Protein AF-A0A1M7HCA2-F1 (afdb_monomer)

Secondary structure (DSSP, 8-state):
----HHHHHHHHHHHHHTTTTTSEEEEETGGGEEEEEE-S-EEETTEEESSEEEEEEEEETTEEEEEESHHHHSTTTT----TTTGGGEETTTEEEES---HHHHHHHHHHHHHHHHHHHHTTSS--

Structure (mmCIF, N/CA/C/O backbone):
data_AF-A0A1M7HCA2-F1
#
_entry.id   AF-A0A1M7HCA2-F1
#
loop_
_atom_site.group_PDB
_atom_site.id
_atom_site.type_symbol
_atom_site.label_atom_id
_atom_site.label_alt_id
_atom_site.label_comp_id
_atom_site.label_asym_id
_atom_site.label_entity_id
_atom_site.label_seq_id
_atom_site.pdbx_PDB_ins_code
_atom_site.Cartn_x
_atom_site.Cartn_y
_atom_site.Cartn_z
_atom_site.occupancy
_atom_site.B_iso_or_equiv
_atom_site.auth_seq_id
_atom_site.auth_comp_id
_atom_site.auth_asym_id
_atom_site.auth_atom_id
_atom_site.pdbx_PDB_model_num
ATOM 1 N N . MET A 1 1 ? -9.267 -7.569 22.863 1.00 46.47 1 MET A N 1
ATOM 2 C CA . MET A 1 1 ? -8.619 -6.297 23.249 1.00 46.47 1 MET A CA 1
ATOM 3 C C . MET A 1 1 ? -9.049 -5.246 22.235 1.00 46.47 1 MET A C 1
ATOM 5 O O . MET A 1 1 ? -8.971 -5.533 21.050 1.00 46.47 1 MET A O 1
ATOM 9 N N . ASN A 1 2 ? -9.592 -4.100 22.663 1.00 51.00 2 ASN A N 1
ATOM 10 C CA . ASN A 1 2 ? -9.853 -2.979 21.750 1.00 51.00 2 ASN A CA 1
ATOM 11 C C . ASN A 1 2 ? -8.509 -2.294 21.473 1.00 51.00 2 ASN A C 1
ATOM 13 O O . ASN A 1 2 ? -8.064 -1.489 22.283 1.00 51.00 2 ASN A O 1
ATOM 17 N N . THR A 1 3 ? -7.860 -2.659 20.372 1.00 63.81 3 THR A N 1
ATOM 18 C CA . THR A 1 3 ? -6.584 -2.084 19.934 1.00 63.81 3 THR A CA 1
ATOM 19 C C . THR A 1 3 ? -6.748 -0.590 19.647 1.00 63.81 3 THR A C 1
ATOM 21 O O . THR A 1 3 ? -7.686 -0.198 18.945 1.00 63.81 3 THR A O 1
ATOM 24 N N . ILE A 1 4 ? -5.861 0.249 20.178 1.00 85.88 4 ILE A N 1
ATOM 25 C CA . ILE A 1 4 ? -5.874 1.703 19.932 1.00 85.88 4 ILE A CA 1
ATOM 26 C C . ILE A 1 4 ? -5.061 2.057 18.674 1.00 85.88 4 ILE A C 1
ATOM 28 O O . ILE A 1 4 ? -4.206 1.287 18.244 1.00 85.88 4 ILE A O 1
ATOM 32 N N . ILE A 1 5 ? -5.318 3.221 18.058 1.00 92.00 5 ILE A N 1
ATOM 33 C CA . ILE A 1 5 ? -4.710 3.642 16.772 1.00 92.00 5 ILE A CA 1
ATOM 34 C C . ILE A 1 5 ? -3.184 3.416 16.690 1.00 92.00 5 ILE A C 1
ATOM 36 O O . ILE A 1 5 ? -2.743 2.870 15.675 1.00 92.00 5 ILE A O 1
ATOM 40 N N . PRO A 1 6 ? -2.372 3.750 17.717 1.00 92.19 6 PRO A N 1
ATOM 41 C CA . PRO A 1 6 ? -0.926 3.514 17.671 1.00 92.19 6 PRO A CA 1
ATOM 42 C C . PRO A 1 6 ? -0.531 2.037 17.532 1.00 92.19 6 PRO A C 1
ATOM 44 O O . PRO A 1 6 ? 0.406 1.719 16.806 1.00 92.19 6 PRO A O 1
ATOM 47 N N . GLU A 1 7 ? -1.254 1.125 18.181 1.00 93.19 7 GLU A N 1
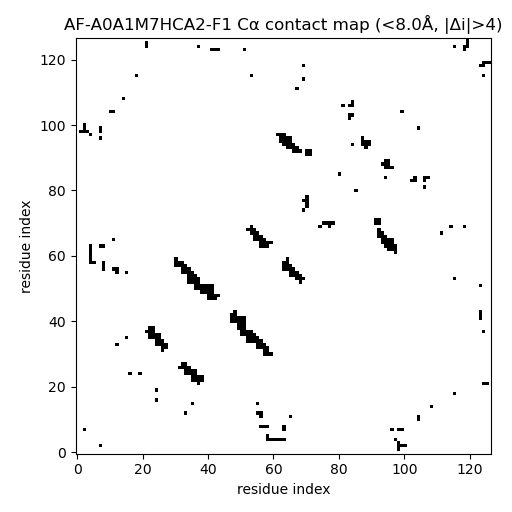ATOM 48 C CA . GLU A 1 7 ? -0.979 -0.317 18.135 1.00 93.19 7 GLU A CA 1
ATOM 49 C C . GLU A 1 7 ? -1.347 -0.911 16.767 1.00 93.19 7 GLU A C 1
ATOM 51 O O . GLU A 1 7 ? -0.596 -1.713 16.206 1.00 93.19 7 GLU A O 1
ATOM 56 N N . ILE A 1 8 ? -2.474 -0.470 16.189 1.00 94.69 8 ILE A N 1
ATOM 57 C CA . ILE A 1 8 ? -2.874 -0.841 14.822 1.00 94.69 8 ILE A CA 1
ATOM 58 C C . ILE A 1 8 ? -1.807 -0.370 13.830 1.00 94.69 8 ILE A C 1
ATOM 60 O O . ILE A 1 8 ? -1.372 -1.137 12.972 1.00 94.69 8 ILE A O 1
ATOM 64 N N . TYR A 1 9 ? -1.373 0.885 13.966 1.00 95.69 9 TYR A N 1
ATOM 65 C CA . TYR A 1 9 ? -0.346 1.473 13.116 1.00 95.69 9 TYR A CA 1
ATOM 66 C C . TYR A 1 9 ? 0.961 0.687 13.216 1.00 95.69 9 TYR A C 1
ATOM 68 O O . TYR A 1 9 ? 1.491 0.267 12.194 1.00 95.69 9 TYR A O 1
ATOM 76 N N . SER A 1 10 ? 1.444 0.434 14.435 1.00 95.19 10 SER A N 1
ATOM 77 C CA . SER A 1 10 ? 2.694 -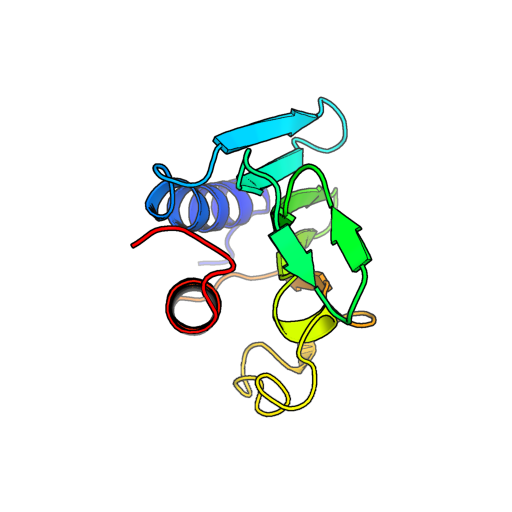0.294 14.675 1.00 95.19 10 SER A CA 1
ATOM 78 C C . SER A 1 10 ? 2.656 -1.712 14.099 1.00 95.19 10 SER A C 1
ATOM 80 O O . SER A 1 10 ? 3.636 -2.157 13.498 1.00 95.19 10 SER A O 1
ATOM 82 N N . SER A 1 11 ? 1.511 -2.392 14.197 1.00 95.88 11 SER A N 1
ATOM 83 C CA . SER A 1 11 ? 1.330 -3.727 13.618 1.00 95.88 11 SER A CA 1
ATOM 84 C C . SER A 1 11 ? 1.462 -3.700 12.094 1.00 95.88 11 SER A C 1
ATOM 86 O O . SER A 1 11 ? 2.211 -4.485 11.524 1.00 95.88 11 SER A O 1
ATOM 88 N N . ILE A 1 12 ? 0.779 -2.768 11.422 1.00 96.25 12 ILE A N 1
ATOM 89 C CA . ILE A 1 12 ? 0.808 -2.659 9.954 1.00 96.25 12 ILE A CA 1
ATOM 90 C C . ILE A 1 12 ? 2.160 -2.142 9.456 1.00 96.25 12 ILE A C 1
ATOM 92 O O . ILE A 1 12 ? 2.657 -2.620 8.441 1.00 96.25 12 ILE A O 1
ATOM 96 N N . HIS A 1 13 ? 2.778 -1.208 10.176 1.00 95.94 13 HIS A N 1
ATOM 97 C CA . HIS A 1 13 ? 4.136 -0.749 9.897 1.00 95.94 13 HIS A CA 1
ATOM 98 C C . HIS A 1 13 ? 5.118 -1.922 9.895 1.00 95.94 13 HIS A C 1
ATOM 100 O O . HIS A 1 13 ? 5.853 -2.101 8.932 1.00 95.94 13 HIS A O 1
ATOM 106 N N . SER A 1 14 ? 5.060 -2.770 10.927 1.00 96.31 14 SER A N 1
ATOM 107 C CA . SER A 1 14 ? 5.915 -3.958 11.034 1.00 96.31 14 SER A CA 1
ATOM 108 C C . SER A 1 14 ? 5.674 -4.956 9.896 1.00 96.31 14 SER A C 1
ATOM 110 O O . SER A 1 14 ? 6.609 -5.609 9.443 1.00 96.31 14 SER A O 1
ATOM 112 N N . LEU A 1 15 ? 4.431 -5.072 9.406 1.00 96.81 15 LEU A N 1
ATOM 113 C CA . LEU A 1 15 ? 4.135 -5.875 8.214 1.00 96.81 15 LEU A CA 1
ATOM 114 C C . LEU A 1 15 ? 4.785 -5.282 6.959 1.00 96.81 15 LEU A C 1
ATOM 116 O O . LEU A 1 15 ? 5.338 -6.029 6.162 1.00 96.81 15 LEU A O 1
ATOM 120 N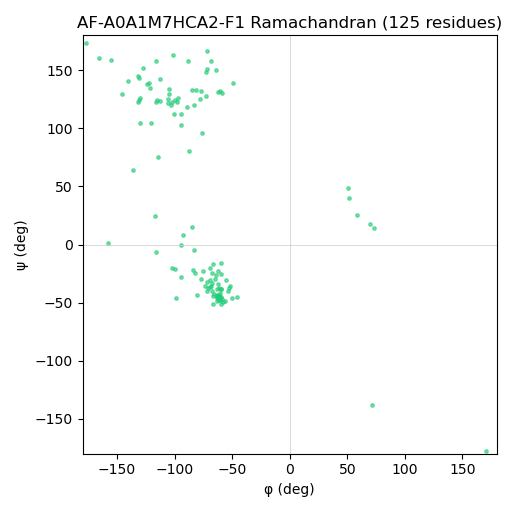 N . LEU A 1 16 ? 4.737 -3.959 6.780 1.00 96.62 16 LEU A N 1
ATOM 121 C CA . LEU A 1 16 ? 5.340 -3.290 5.623 1.00 96.62 16 LEU A CA 1
ATOM 122 C C . LEU A 1 16 ? 6.875 -3.357 5.639 1.00 96.62 16 LEU A C 1
ATOM 124 O O . LEU A 1 16 ? 7.479 -3.523 4.581 1.00 96.62 16 LEU A O 1
ATOM 128 N N . ASP A 1 17 ? 7.497 -3.288 6.818 1.00 95.81 17 ASP A N 1
ATOM 129 C CA . ASP A 1 17 ? 8.953 -3.419 6.983 1.00 95.81 17 ASP A CA 1
ATOM 130 C C . ASP A 1 17 ? 9.492 -4.764 6.490 1.00 95.81 17 ASP A C 1
ATOM 132 O O . ASP A 1 17 ? 10.647 -4.855 6.081 1.00 95.81 17 ASP A O 1
ATOM 136 N N . HIS A 1 18 ? 8.659 -5.808 6.475 1.00 96.31 18 HIS A N 1
ATOM 137 C CA . HIS A 1 18 ? 9.055 -7.129 5.991 1.00 96.31 18 HIS A CA 1
ATOM 138 C C . HIS A 1 18 ? 9.456 -7.141 4.507 1.00 96.31 18 HIS A C 1
ATOM 140 O O . HIS A 1 18 ? 10.193 -8.026 4.081 1.00 96.31 18 HIS A O 1
ATOM 146 N N . TYR A 1 19 ? 8.994 -6.164 3.721 1.00 96.44 19 TYR A N 1
ATOM 147 C CA . TYR A 1 19 ? 9.274 -6.062 2.284 1.00 96.44 19 TYR A CA 1
ATOM 148 C C . TYR A 1 19 ? 10.502 -5.185 1.964 1.00 96.44 19 TYR A C 1
ATOM 150 O O . TYR A 1 19 ? 10.757 -4.862 0.798 1.00 96.44 19 TYR A O 1
ATOM 158 N N . VAL A 1 20 ? 11.253 -4.777 2.992 1.00 94.81 20 VAL A N 1
ATOM 159 C CA . VAL A 1 20 ? 12.500 -4.011 2.888 1.00 94.81 20 VAL A CA 1
ATOM 160 C C . VAL A 1 20 ? 13.684 -4.940 3.186 1.00 94.81 20 VAL A C 1
ATOM 162 O O . VAL A 1 20 ? 13.774 -5.449 4.305 1.00 94.81 20 VAL A O 1
ATOM 165 N N . PRO A 1 21 ? 14.656 -5.124 2.268 1.00 94.50 21 PRO A N 1
ATOM 166 C CA . PRO A 1 21 ? 14.662 -4.794 0.831 1.00 94.50 21 PRO A CA 1
ATOM 167 C C . PRO A 1 21 ? 13.745 -5.731 0.006 1.00 94.50 21 PRO A C 1
ATOM 169 O O . PRO A 1 21 ? 13.357 -6.782 0.512 1.00 94.50 21 PRO A O 1
ATOM 172 N N . PRO A 1 22 ? 13.415 -5.414 -1.270 1.00 96.00 22 PRO A N 1
ATOM 173 C CA . PRO A 1 22 ? 13.956 -4.361 -2.138 1.00 96.00 22 PRO A CA 1
ATOM 174 C C . PRO A 1 22 ? 13.156 -3.052 -2.132 1.00 96.00 22 PRO A C 1
ATOM 176 O O . PRO A 1 22 ? 13.521 -2.118 -2.850 1.00 96.00 22 PRO A O 1
ATOM 179 N N . LEU A 1 23 ? 12.063 -2.970 -1.370 1.00 97.44 23 LEU A N 1
ATOM 180 C CA . LEU A 1 23 ? 11.362 -1.703 -1.186 1.00 97.44 23 LEU A CA 1
ATOM 181 C C . LEU A 1 23 ? 12.185 -0.776 -0.295 1.00 97.44 23 LEU A C 1
ATOM 183 O O . LEU A 1 23 ? 12.944 -1.215 0.566 1.00 97.44 23 LEU A O 1
ATOM 187 N N . VAL A 1 24 ? 12.023 0.520 -0.516 1.00 97.19 24 VAL A N 1
ATOM 188 C CA . VAL A 1 24 ? 12.636 1.588 0.260 1.00 97.19 24 VAL A CA 1
ATOM 189 C C . VAL A 1 24 ? 11.520 2.377 0.937 1.00 97.19 24 VAL A C 1
ATOM 191 O O . VAL A 1 24 ? 10.629 2.890 0.245 1.00 97.19 24 VAL A O 1
ATOM 194 N N . PRO A 1 25 ? 11.552 2.488 2.273 1.00 96.06 25 PRO A N 1
ATOM 195 C CA . PRO A 1 25 ? 10.567 3.262 2.997 1.00 96.06 25 PRO A CA 1
ATOM 196 C C . PRO A 1 25 ? 10.769 4.766 2.811 1.00 96.06 25 PRO A C 1
ATOM 198 O O . PRO A 1 25 ? 11.891 5.267 2.705 1.00 96.06 25 PRO A O 1
ATOM 201 N N . ARG A 1 26 ? 9.664 5.507 2.849 1.00 94.44 26 ARG A N 1
ATOM 202 C CA . ARG A 1 26 ? 9.624 6.967 2.933 1.00 94.44 26 ARG A CA 1
ATOM 203 C C . ARG A 1 26 ? 8.669 7.374 4.038 1.00 94.44 26 ARG A C 1
ATOM 205 O O . ARG A 1 26 ? 7.498 6.998 4.016 1.00 94.44 26 ARG A O 1
ATOM 212 N N . ALA A 1 27 ? 9.177 8.161 4.978 1.00 87.38 27 ALA A N 1
ATOM 213 C CA . ALA A 1 27 ? 8.365 8.772 6.014 1.00 87.38 27 ALA A CA 1
ATOM 214 C C . ALA A 1 27 ? 8.026 10.216 5.619 1.00 87.38 27 ALA A C 1
ATOM 216 O O . ALA A 1 27 ? 8.928 11.022 5.392 1.00 87.38 27 ALA A O 1
ATOM 217 N N . ASP A 1 28 ? 6.736 10.541 5.547 1.00 77.56 28 ASP A N 1
ATOM 218 C CA . ASP A 1 28 ? 6.253 11.922 5.456 1.00 77.56 28 ASP A CA 1
ATOM 219 C C . ASP A 1 28 ? 5.689 12.319 6.827 1.00 77.56 28 ASP A C 1
ATOM 221 O O . ASP A 1 28 ? 4.890 11.595 7.431 1.00 77.56 28 ASP A O 1
ATOM 225 N N . GLY A 1 29 ? 6.124 13.475 7.337 1.00 69.75 29 GLY A N 1
ATOM 226 C CA . GLY A 1 29 ? 5.778 13.972 8.669 1.00 69.75 29 GLY A CA 1
ATOM 227 C C . GLY A 1 29 ? 4.276 14.173 8.893 1.00 69.75 29 GLY A C 1
ATOM 228 O O . GLY A 1 29 ? 3.833 14.257 10.040 1.00 69.75 29 GLY A O 1
ATOM 229 N N . LYS A 1 30 ? 3.454 14.210 7.838 1.0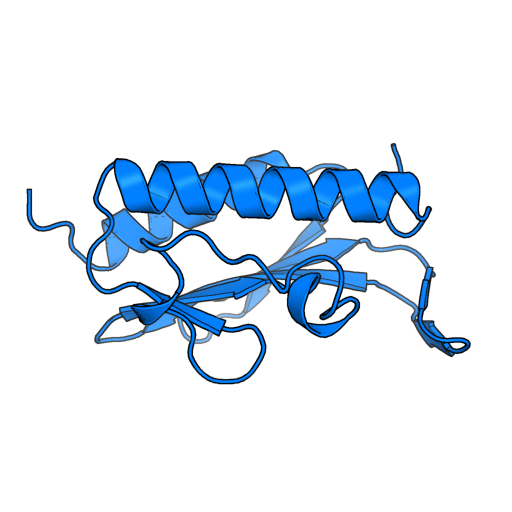0 80.38 30 LYS A N 1
ATOM 230 C CA . LYS A 1 30 ? 1.996 14.271 7.987 1.00 80.38 30 LYS A CA 1
ATOM 231 C C . LYS A 1 30 ? 1.408 12.901 8.341 1.00 80.38 30 LYS A C 1
ATOM 233 O O . LYS A 1 30 ? 1.543 11.944 7.588 1.00 80.38 30 LYS A O 1
ATOM 238 N N . ASN A 1 31 ? 0.651 12.842 9.441 1.00 85.19 31 ASN A N 1
ATOM 239 C CA . ASN A 1 31 ? -0.087 11.650 9.897 1.00 85.19 31 ASN A CA 1
ATOM 240 C C . ASN A 1 31 ? 0.795 10.414 10.145 1.00 85.19 31 ASN A C 1
ATOM 242 O O . ASN A 1 31 ? 0.305 9.290 10.046 1.00 85.19 31 ASN A O 1
ATOM 246 N N . ASN A 1 32 ? 2.083 10.618 10.448 1.00 89.50 32 ASN A N 1
ATOM 247 C CA . ASN A 1 32 ? 3.059 9.538 10.588 1.00 89.50 32 ASN A CA 1
ATOM 248 C C . ASN A 1 32 ? 3.011 8.596 9.372 1.00 89.50 32 ASN A C 1
ATOM 250 O O . ASN A 1 32 ? 2.801 7.396 9.515 1.00 89.50 32 ASN A O 1
ATOM 254 N N . ARG A 1 33 ? 3.031 9.159 8.160 1.00 93.56 33 ARG A N 1
ATOM 255 C CA . ARG A 1 33 ? 2.843 8.371 6.946 1.00 93.56 33 ARG A CA 1
ATOM 256 C C . ARG A 1 33 ? 4.126 7.625 6.615 1.00 93.56 33 ARG A C 1
ATOM 258 O O . ARG A 1 33 ? 5.191 8.230 6.576 1.00 93.56 33 ARG A O 1
ATOM 265 N N . TYR A 1 34 ? 3.991 6.337 6.332 1.00 96.06 34 TYR A N 1
ATOM 266 C CA . TYR A 1 34 ? 5.079 5.426 6.019 1.00 96.06 34 TYR A CA 1
ATOM 267 C C . TYR A 1 34 ? 4.757 4.654 4.742 1.00 96.06 34 TYR A C 1
ATOM 269 O O . TYR A 1 34 ? 3.900 3.771 4.732 1.00 96.06 34 TYR A O 1
ATOM 277 N N . ASP A 1 35 ? 5.402 5.041 3.649 1.00 96.25 35 ASP A N 1
ATOM 278 C CA . ASP A 1 35 ? 5.140 4.552 2.300 1.00 96.25 35 ASP A CA 1
ATOM 279 C C . ASP A 1 35 ? 6.317 3.723 1.770 1.00 96.25 35 ASP A C 1
ATOM 281 O O . ASP A 1 35 ? 7.476 4.074 1.968 1.00 96.25 35 ASP A O 1
ATOM 285 N N . MET A 1 36 ? 6.015 2.662 1.030 1.00 97.12 36 MET A N 1
ATOM 286 C CA . MET A 1 36 ? 6.979 1.752 0.420 1.00 97.12 36 MET A CA 1
ATOM 287 C C . MET A 1 36 ? 7.079 1.987 -1.082 1.00 97.12 36 MET A C 1
ATOM 289 O O . MET A 1 36 ? 6.078 1.891 -1.802 1.00 97.12 36 MET A O 1
ATOM 293 N N . TYR A 1 37 ? 8.299 2.237 -1.554 1.00 97.62 37 TYR A N 1
ATOM 294 C CA . TYR A 1 37 ? 8.601 2.440 -2.968 1.00 97.62 37 TYR A CA 1
ATOM 295 C C . TYR A 1 37 ? 9.664 1.463 -3.452 1.00 97.62 37 TYR A C 1
ATOM 297 O O . TYR A 1 37 ? 10.674 1.261 -2.788 1.00 97.62 37 TYR A O 1
ATOM 305 N N . TYR A 1 38 ? 9.486 0.901 -4.640 1.00 97.62 38 TYR A N 1
ATOM 306 C CA . TYR A 1 38 ? 10.576 0.257 -5.359 1.00 97.62 38 TYR A CA 1
ATOM 307 C C . TYR A 1 38 ? 11.358 1.342 -6.119 1.00 97.62 38 TYR A C 1
ATOM 309 O O . TYR A 1 38 ? 10.756 2.039 -6.939 1.00 97.62 38 TYR A O 1
ATOM 317 N N . PRO A 1 39 ? 12.663 1.530 -5.848 1.00 97.00 39 PRO A N 1
ATOM 318 C CA . PRO A 1 39 ? 13.403 2.728 -6.256 1.00 97.00 39 PRO A CA 1
ATOM 319 C C . PRO A 1 39 ? 13.967 2.667 -7.687 1.00 97.00 39 PRO A C 1
ATOM 321 O O . PRO A 1 39 ? 14.854 3.449 -8.021 1.00 97.00 39 PRO A O 1
ATOM 324 N N . PHE A 1 40 ? 13.508 1.726 -8.513 1.00 95.81 40 PHE A N 1
ATOM 325 C CA . PHE A 1 40 ? 13.984 1.549 -9.886 1.00 95.81 40 PHE A CA 1
ATOM 326 C C . PHE A 1 40 ? 12.869 1.800 -10.899 1.00 95.81 40 PHE A C 1
ATOM 328 O O . PHE A 1 40 ? 11.684 1.680 -10.577 1.00 95.81 40 PHE A O 1
ATOM 335 N N . GLU A 1 41 ? 13.270 2.116 -12.136 1.00 96.19 41 GLU A N 1
ATOM 336 C CA . 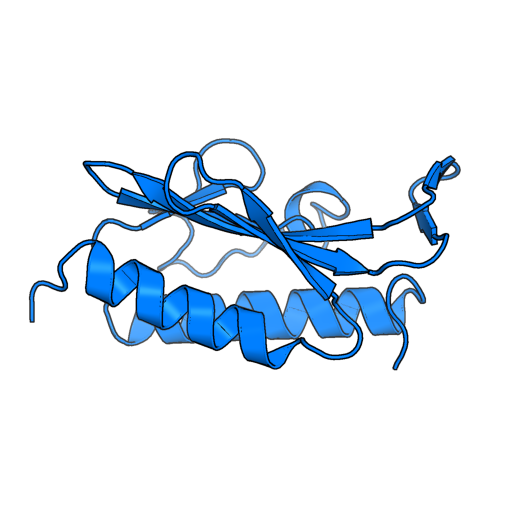GLU A 1 41 ? 12.333 2.328 -13.236 1.00 96.19 41 GLU A CA 1
ATOM 337 C C . GLU A 1 41 ? 11.507 1.062 -13.493 1.00 96.19 41 GLU A C 1
ATOM 339 O O . GLU A 1 41 ? 12.050 -0.036 -13.624 1.00 96.19 41 GLU A O 1
ATOM 344 N N . VAL A 1 42 ? 10.191 1.232 -13.608 1.00 95.69 42 VAL A N 1
ATOM 345 C CA . VAL A 1 42 ? 9.255 0.170 -13.984 1.00 95.69 42 VAL A CA 1
ATOM 346 C C . VAL A 1 42 ? 8.384 0.620 -15.145 1.00 95.69 42 VAL A C 1
ATOM 348 O O . VAL A 1 42 ? 8.064 1.802 -15.279 1.00 95.69 42 VAL A O 1
ATOM 351 N N . GLU A 1 43 ? 7.932 -0.330 -15.956 1.00 94.94 43 GLU A N 1
ATOM 352 C CA . GLU A 1 43 ? 6.882 -0.088 -16.939 1.00 94.94 43 GLU A CA 1
ATOM 353 C C . GLU A 1 43 ? 5.558 -0.665 -16.435 1.00 94.94 43 GLU A C 1
ATOM 355 O O . GLU A 1 43 ? 5.434 -1.863 -16.189 1.00 94.94 43 GLU A O 1
ATOM 360 N N . LEU A 1 44 ? 4.551 0.193 -16.283 1.00 92.44 44 LEU A N 1
ATOM 361 C CA . LEU A 1 44 ? 3.213 -0.180 -15.841 1.00 92.44 44 LEU A CA 1
ATOM 362 C C . LEU A 1 44 ? 2.185 0.414 -16.806 1.00 92.44 44 LEU A C 1
ATOM 364 O O . LEU A 1 44 ? 2.179 1.619 -17.056 1.00 92.44 44 LEU A O 1
ATOM 368 N N . ALA A 1 45 ? 1.309 -0.433 -17.353 1.00 88.81 45 ALA A N 1
ATOM 369 C CA . ALA A 1 45 ? 0.275 -0.039 -18.317 1.00 88.81 45 ALA A CA 1
ATOM 370 C C . ALA A 1 45 ? 0.813 0.781 -19.518 1.00 88.81 45 ALA A C 1
ATOM 372 O O . ALA A 1 45 ? 0.197 1.760 -19.943 1.00 88.81 45 ALA A O 1
ATOM 373 N N . GLY A 1 46 ? 1.984 0.399 -20.047 1.00 92.00 46 GLY A N 1
ATOM 374 C CA . GLY A 1 46 ? 2.631 1.060 -21.189 1.00 92.00 46 GLY A CA 1
ATOM 375 C C . GLY A 1 46 ? 3.259 2.420 -20.868 1.00 92.00 46 GLY A C 1
ATOM 376 O O . GLY A 1 46 ? 3.563 3.192 -21.776 1.00 92.00 46 GLY A O 1
ATOM 377 N N . ARG A 1 47 ? 3.422 2.754 -19.582 1.00 94.50 47 ARG A N 1
ATOM 378 C CA . ARG A 1 47 ? 4.092 3.974 -19.120 1.00 94.50 47 ARG A CA 1
ATOM 379 C C . ARG A 1 47 ? 5.264 3.624 -18.222 1.00 94.50 47 ARG A C 1
ATOM 381 O O . ARG A 1 47 ? 5.149 2.760 -17.357 1.00 94.50 47 ARG A O 1
ATOM 388 N N . LYS A 1 48 ? 6.367 4.343 -18.406 1.00 95.25 48 LYS A N 1
ATOM 389 C CA . LYS A 1 48 ? 7.545 4.246 -17.549 1.00 95.25 48 LYS A CA 1
ATOM 390 C C . LYS A 1 48 ? 7.391 5.151 -16.337 1.00 95.25 48 LYS A C 1
ATOM 392 O O . LYS A 1 48 ? 7.028 6.320 -16.478 1.00 95.25 48 LYS A O 1
ATOM 397 N N . TYR A 1 49 ? 7.685 4.610 -15.167 1.00 95.81 49 TYR A N 1
ATOM 398 C CA . TYR A 1 49 ? 7.723 5.328 -13.904 1.00 95.81 49 TYR A CA 1
ATOM 399 C C . TYR A 1 49 ? 9.127 5.189 -13.319 1.00 95.81 49 TYR A C 1
ATOM 401 O O . TYR A 1 49 ? 9.638 4.074 -13.312 1.00 95.81 49 TYR A O 1
ATOM 409 N N . PRO A 1 50 ? 9.749 6.270 -12.817 1.00 96.56 50 PRO A N 1
ATOM 410 C CA . PRO A 1 50 ? 11.099 6.210 -12.246 1.00 96.56 50 PRO A CA 1
ATOM 411 C C . PRO A 1 50 ? 11.171 5.384 -10.952 1.00 96.56 50 PRO A C 1
ATOM 413 O O . PRO A 1 50 ? 12.252 5.002 -10.523 1.00 96.56 50 PRO A O 1
ATOM 416 N N . GLU A 1 51 ? 10.019 5.132 -10.336 1.00 96.25 51 GLU A N 1
ATOM 417 C CA . GLU A 1 51 ? 9.839 4.336 -9.132 1.00 96.25 51 GLU A CA 1
ATOM 418 C C . GLU A 1 51 ? 8.412 3.786 -9.096 1.00 96.25 51 GLU A C 1
ATOM 420 O O . GLU A 1 51 ? 7.500 4.346 -9.717 1.00 96.25 51 GLU A O 1
ATOM 425 N N . LEU A 1 52 ? 8.195 2.723 -8.327 1.00 97.12 52 LEU A N 1
ATOM 426 C CA . LEU A 1 52 ? 6.874 2.130 -8.140 1.00 97.12 52 LEU A CA 1
ATOM 427 C C . LEU A 1 52 ? 6.423 2.264 -6.693 1.00 97.12 52 LEU A C 1
ATOM 429 O O . LEU A 1 52 ? 7.074 1.758 -5.785 1.00 97.12 52 LEU A O 1
ATOM 433 N N . TYR A 1 53 ? 5.259 2.868 -6.480 1.00 96.88 53 TYR A N 1
ATOM 434 C CA . TYR A 1 53 ? 4.594 2.810 -5.183 1.00 96.88 53 TYR A CA 1
ATOM 435 C C . TYR A 1 53 ? 4.003 1.413 -4.953 1.00 96.88 53 TYR A C 1
ATOM 437 O O . TYR A 1 53 ? 3.263 0.911 -5.796 1.00 96.88 53 TYR A O 1
ATOM 445 N N . PHE A 1 54 ? 4.300 0.780 -3.820 1.00 97.56 54 PH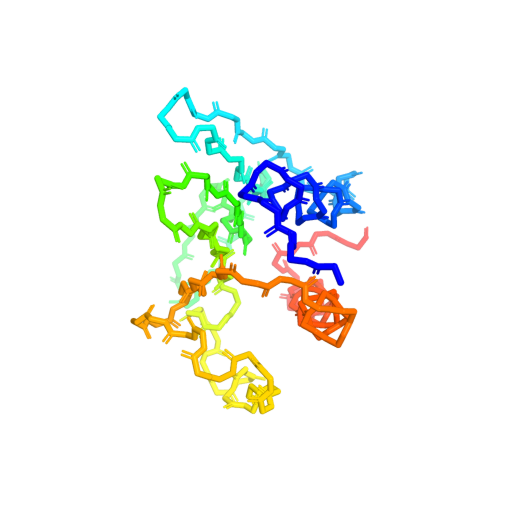E A N 1
ATOM 446 C CA . PHE A 1 54 ? 3.721 -0.519 -3.459 1.00 97.56 54 PHE A CA 1
ATOM 447 C C . PHE A 1 54 ? 2.542 -0.371 -2.494 1.00 97.56 54 PHE A C 1
ATOM 449 O O . PHE A 1 54 ? 1.476 -0.958 -2.683 1.00 97.56 54 PHE A O 1
ATOM 456 N N . GLY A 1 55 ? 2.707 0.446 -1.464 1.00 96.62 55 GLY A N 1
ATOM 457 C CA . GLY A 1 55 ? 1.708 0.617 -0.423 1.00 96.62 55 GLY A CA 1
ATOM 458 C C . GLY A 1 55 ? 2.253 1.432 0.732 1.00 96.62 55 GLY A C 1
ATOM 459 O O . GLY A 1 55 ? 3.384 1.905 0.683 1.00 96.62 55 GLY A O 1
ATOM 460 N N . GLY A 1 56 ? 1.456 1.612 1.772 1.00 96.94 56 GLY A N 1
ATOM 461 C CA . GLY A 1 56 ? 1.867 2.406 2.919 1.00 96.94 56 GLY A CA 1
ATOM 462 C C . GLY A 1 56 ? 0.840 2.429 4.031 1.00 96.94 56 GLY A C 1
ATOM 463 O O . GLY A 1 56 ? -0.278 1.937 3.882 1.00 96.94 56 GLY A O 1
ATOM 464 N N . VAL A 1 57 ? 1.215 3.026 5.153 1.00 97.19 57 VAL A N 1
ATOM 465 C CA . VAL A 1 57 ? 0.365 3.182 6.329 1.00 97.19 57 VAL A CA 1
ATOM 466 C C . VAL A 1 57 ? 0.385 4.627 6.815 1.00 97.19 57 VAL A C 1
ATOM 468 O O . VAL A 1 57 ? 1.409 5.299 6.756 1.00 97.19 57 VAL A O 1
ATOM 471 N N . ALA A 1 58 ? -0.752 5.131 7.290 1.00 96.38 58 ALA A N 1
ATOM 472 C CA . ALA A 1 58 ? -0.850 6.442 7.928 1.00 96.38 58 ALA A CA 1
ATOM 473 C C . ALA A 1 58 ? -1.808 6.400 9.124 1.00 96.38 58 ALA A C 1
ATOM 475 O O . ALA A 1 58 ? -2.867 5.768 9.066 1.00 96.38 58 ALA A O 1
ATOM 476 N N . ALA A 1 59 ? -1.462 7.101 10.199 1.00 95.19 59 ALA A N 1
ATOM 477 C CA . ALA A 1 59 ? -2.273 7.212 11.406 1.00 95.19 59 ALA A CA 1
ATOM 478 C C . ALA A 1 59 ? -3.149 8.474 11.361 1.00 95.19 59 ALA A C 1
ATOM 480 O O . ALA A 1 59 ? -2.657 9.599 11.435 1.00 95.19 59 ALA A O 1
ATOM 481 N N . TYR A 1 60 ? -4.466 8.290 11.269 1.00 94.06 60 TYR A N 1
ATOM 482 C CA . TYR A 1 60 ? -5.452 9.361 11.413 1.00 94.06 60 TYR A CA 1
ATOM 483 C C . TYR A 1 60 ? -6.085 9.315 12.805 1.00 94.06 60 TYR A C 1
ATOM 485 O O . TYR A 1 60 ? -6.068 8.289 13.479 1.00 94.06 60 TYR A O 1
ATOM 493 N N . GLU A 1 61 ? -6.737 10.408 13.206 1.00 91.12 61 GLU A N 1
ATOM 494 C 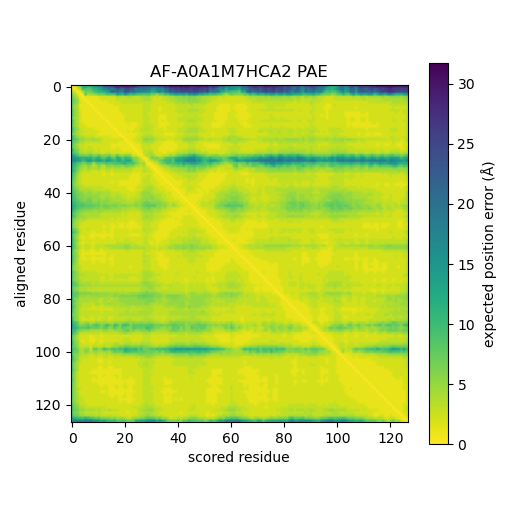CA . GLU A 1 61 ? -7.386 10.543 14.520 1.00 91.12 61 GLU A CA 1
ATOM 495 C C . GLU A 1 61 ? -8.350 9.384 14.850 1.00 91.12 61 GLU A C 1
ATOM 497 O O . GLU A 1 61 ? -8.447 8.952 15.994 1.00 91.12 61 GLU A O 1
ATOM 502 N N . LYS A 1 62 ? -9.064 8.860 13.843 1.00 92.75 62 LYS A N 1
ATOM 503 C CA . LYS A 1 62 ? -10.150 7.879 14.031 1.00 92.75 62 LYS A CA 1
ATOM 504 C C . LYS A 1 62 ? -9.886 6.505 13.417 1.00 92.75 62 LYS A C 1
ATOM 506 O O . LYS A 1 62 ? -10.738 5.626 13.548 1.00 92.75 62 LYS A O 1
ATOM 511 N N . TYR A 1 63 ? -8.796 6.336 12.673 1.00 94.88 63 TYR A N 1
ATOM 512 C CA . TYR A 1 63 ? -8.482 5.095 11.961 1.00 94.88 63 TYR A CA 1
ATOM 513 C C . TYR A 1 63 ? -7.023 5.076 11.498 1.00 94.88 63 TYR A C 1
ATOM 515 O O . TYR A 1 63 ? -6.392 6.117 11.338 1.00 94.88 63 TYR A O 1
ATOM 523 N N . VAL A 1 64 ? -6.513 3.885 11.207 1.00 96.75 64 VAL A N 1
ATOM 524 C CA . VAL A 1 64 ? -5.271 3.707 10.454 1.00 96.75 64 VAL A CA 1
ATOM 525 C C . VAL A 1 64 ? -5.623 3.457 8.994 1.00 96.75 64 VAL A C 1
ATOM 527 O O . VAL A 1 64 ? -6.461 2.607 8.692 1.00 96.75 64 VAL A O 1
ATOM 530 N N . GLY A 1 65 ? -5.043 4.245 8.095 1.00 96.62 65 GLY A N 1
ATOM 531 C CA . GLY A 1 65 ? -5.182 4.065 6.656 1.00 96.62 65 GLY A CA 1
ATOM 532 C C . GLY A 1 65 ? -4.093 3.134 6.148 1.00 96.62 65 GLY A C 1
ATOM 533 O O . GLY A 1 65 ? -2.920 3.472 6.272 1.00 96.62 65 GLY A O 1
ATOM 534 N N . LEU A 1 66 ? -4.478 1.994 5.580 1.00 97.56 66 LEU A N 1
ATOM 535 C CA . LEU A 1 66 ? -3.590 1.130 4.804 1.00 97.56 66 LEU A CA 1
ATOM 536 C C . LEU A 1 66 ? -3.820 1.403 3.317 1.00 97.56 66 LEU A C 1
ATOM 538 O O . LEU A 1 66 ? -4.941 1.281 2.824 1.00 97.56 66 LEU A O 1
ATOM 542 N N . TYR A 1 67 ? -2.756 1.739 2.605 1.00 96.81 67 TYR A N 1
ATOM 543 C CA . TYR A 1 67 ? -2.740 1.943 1.165 1.00 96.81 67 TYR A CA 1
ATOM 544 C C . TYR A 1 67 ? -2.141 0.711 0.502 1.00 96.81 67 TYR A C 1
ATOM 546 O O . TYR A 1 67 ? -1.009 0.335 0.799 1.00 96.81 67 TYR A O 1
ATOM 554 N N . PHE A 1 68 ? -2.889 0.096 -0.406 1.00 97.44 68 PHE A N 1
ATOM 555 C CA . PHE A 1 68 ? -2.442 -1.073 -1.156 1.00 97.44 68 PHE A CA 1
ATOM 556 C C . PHE A 1 68 ? -2.483 -0.740 -2.647 1.00 97.44 68 PHE A C 1
ATOM 558 O O . PHE A 1 68 ? -3.555 -0.637 -3.233 1.00 97.44 68 PHE A O 1
ATOM 565 N N . PHE A 1 69 ? -1.337 -0.494 -3.280 1.00 96.69 69 PHE A N 1
ATOM 566 C CA . PHE A 1 69 ? -1.311 -0.119 -4.697 1.00 96.69 69 PHE A CA 1
ATOM 567 C C . PHE A 1 69 ? -1.644 -1.265 -5.673 1.00 96.69 69 PHE A C 1
ATOM 569 O O . PHE A 1 69 ? -2.271 -0.966 -6.690 1.00 96.69 69 PHE A O 1
ATOM 576 N N . PRO A 1 70 ? -1.318 -2.550 -5.406 1.00 96.94 70 PRO A N 1
ATOM 577 C CA . PRO A 1 70 ? -1.639 -3.650 -6.320 1.00 96.94 70 PRO A CA 1
ATOM 578 C C . PRO A 1 70 ? -3.113 -3.745 -6.720 1.00 96.94 70 PRO A C 1
ATOM 580 O O . PRO A 1 70 ? -3.403 -3.923 -7.898 1.00 96.94 70 PRO A O 1
ATOM 583 N N . ILE A 1 71 ? -4.054 -3.512 -5.798 1.00 96.00 71 ILE A N 1
ATOM 584 C CA . ILE A 1 71 ? -5.488 -3.490 -6.142 1.00 96.00 71 ILE A CA 1
ATOM 585 C C . ILE A 1 71 ? -5.883 -2.310 -7.041 1.00 96.00 71 ILE A C 1
ATOM 587 O O . ILE A 1 71 ? -6.866 -2.384 -7.772 1.00 96.00 71 ILE A O 1
ATOM 591 N N . TYR A 1 72 ? -5.121 -1.216 -7.023 1.00 94.19 72 TYR A N 1
ATOM 592 C CA . TYR A 1 72 ? -5.349 -0.095 -7.932 1.00 94.19 72 TYR A CA 1
ATOM 593 C C . TYR A 1 72 ? -4.757 -0.354 -9.320 1.00 94.19 72 TYR A C 1
ATOM 595 O O . TYR A 1 72 ? -5.393 -0.041 -10.326 1.00 94.19 72 TYR A O 1
ATOM 603 N N . SER A 1 73 ? -3.537 -0.888 -9.378 1.00 94.94 73 SER A N 1
ATOM 604 C CA . SER A 1 73 ? -2.816 -1.119 -10.634 1.00 94.94 73 SER A CA 1
ATOM 605 C C . SER A 1 73 ? -3.322 -2.351 -11.393 1.00 94.94 73 SER A C 1
ATOM 607 O O . SER A 1 73 ? -3.278 -2.357 -12.621 1.00 94.94 73 SER A O 1
ATOM 609 N N . HIS A 1 74 ? -3.825 -3.359 -10.675 1.00 96.00 74 HIS A N 1
ATOM 610 C CA . HIS A 1 74 ? -4.286 -4.650 -11.195 1.00 96.00 74 HIS A CA 1
ATOM 611 C C . HIS A 1 74 ? -5.621 -5.054 -10.535 1.00 96.00 74 HIS A C 1
ATOM 613 O O . HIS A 1 74 ? -5.696 -6.018 -9.774 1.00 96.00 74 HIS A O 1
ATOM 619 N N . PRO A 1 75 ? -6.706 -4.292 -10.759 1.00 94.38 75 PRO A N 1
ATOM 620 C CA . PRO A 1 75 ? -7.955 -4.463 -10.016 1.00 94.38 75 PRO A CA 1
ATOM 621 C C . PRO A 1 75 ? -8.635 -5.818 -10.235 1.00 94.38 75 PRO A C 1
ATOM 623 O O . PRO A 1 75 ? -9.362 -6.271 -9.356 1.00 94.38 75 PRO A O 1
ATOM 626 N N . ASN A 1 76 ? -8.412 -6.472 -11.379 1.00 94.19 76 ASN A N 1
ATOM 627 C CA . ASN A 1 76 ? -9.024 -7.769 -11.677 1.00 94.19 76 ASN A CA 1
ATOM 628 C C . ASN A 1 76 ? -8.371 -8.893 -10.865 1.00 94.19 76 ASN A C 1
ATOM 630 O O . ASN A 1 76 ? -9.045 -9.817 -10.420 1.00 94.19 76 ASN A O 1
ATOM 634 N N . GLU A 1 77 ? -7.066 -8.789 -10.640 1.00 95.06 77 GLU A N 1
ATOM 635 C CA . GLU A 1 77 ? -6.244 -9.750 -9.911 1.00 95.06 77 GLU A CA 1
ATOM 636 C C . GLU A 1 77 ? -6.470 -9.674 -8.396 1.00 95.06 77 GLU A C 1
ATOM 638 O O . GLU A 1 77 ? -6.262 -10.658 -7.692 1.00 95.06 77 GLU A O 1
ATOM 643 N N . PHE A 1 78 ? -6.951 -8.530 -7.904 1.00 94.31 78 PHE A N 1
ATOM 644 C CA . PHE A 1 78 ? -7.253 -8.284 -6.490 1.00 94.31 78 PHE A CA 1
ATOM 645 C C . PHE A 1 78 ? -8.744 -7.996 -6.244 1.00 94.31 78 PHE A C 1
ATOM 647 O O . PHE A 1 78 ? -9.103 -7.348 -5.259 1.00 94.31 78 PHE A O 1
ATOM 654 N N . ALA A 1 79 ? -9.625 -8.471 -7.131 1.00 90.56 79 ALA A N 1
ATOM 655 C CA . ALA A 1 79 ? -11.072 -8.298 -6.993 1.00 90.56 79 ALA A CA 1
ATOM 656 C C . ALA A 1 79 ? -11.659 -9.114 -5.825 1.00 90.56 79 ALA A C 1
ATOM 658 O O . ALA A 1 79 ? -12.649 -8.698 -5.214 1.00 90.56 79 ALA A O 1
ATOM 659 N N . ASP A 1 80 ? -11.049 -10.261 -5.506 1.00 91.44 80 ASP A N 1
ATOM 660 C CA . ASP A 1 80 ? -11.467 -11.127 -4.403 1.00 91.44 80 ASP A CA 1
ATOM 661 C C . ASP A 1 80 ? -10.800 -10.708 -3.086 1.00 91.44 80 ASP A C 1
ATOM 663 O O . ASP A 1 80 ? -9.776 -11.235 -2.653 1.00 91.44 80 ASP A O 1
ATOM 667 N N . ILE A 1 81 ? -11.368 -9.671 -2.473 1.00 91.19 81 ILE A N 1
ATOM 668 C CA . ILE A 1 81 ? -10.910 -9.154 -1.184 1.00 91.19 81 ILE A CA 1
ATOM 669 C C . ILE A 1 81 ? -11.495 -10.020 -0.059 1.00 91.19 81 ILE A C 1
ATOM 671 O O . ILE A 1 81 ? -12.721 -10.194 -0.027 1.00 91.19 81 ILE A O 1
ATOM 675 N N . PRO A 1 82 ? -10.681 -10.455 0.927 1.00 91.25 82 PRO A N 1
ATOM 676 C CA . PRO A 1 82 ? -11.164 -11.205 2.079 1.00 91.25 82 PRO A CA 1
ATOM 677 C C . PRO A 1 82 ? -12.386 -10.544 2.745 1.00 91.25 82 PRO A C 1
ATOM 679 O O . PRO A 1 82 ? -12.402 -9.315 2.915 1.00 91.25 82 PRO A O 1
ATOM 682 N N . PRO A 1 83 ? -13.403 -11.318 3.178 1.00 92.88 83 PRO A N 1
ATOM 683 C CA . PRO A 1 83 ? -14.625 -10.766 3.771 1.00 92.88 83 PRO A CA 1
ATOM 684 C C . PRO A 1 83 ? -14.385 -9.838 4.970 1.00 92.88 83 PRO A C 1
ATOM 686 O O . PRO A 1 83 ? -15.140 -8.888 5.169 1.00 92.88 83 PRO A O 1
ATOM 689 N N . SER A 1 84 ? -13.319 -10.077 5.739 1.00 93.69 84 SER A N 1
ATOM 690 C CA . SER A 1 84 ? -12.890 -9.249 6.874 1.00 93.69 84 SER A CA 1
ATOM 691 C C . SER A 1 84 ? -12.389 -7.856 6.456 1.00 93.69 84 SER A C 1
ATOM 693 O O . SER A 1 84 ? -12.593 -6.882 7.182 1.00 93.69 84 SER A O 1
ATOM 695 N N . LEU A 1 85 ? -11.767 -7.737 5.276 1.00 94.12 85 LEU A N 1
ATOM 696 C CA . LEU A 1 85 ? -11.160 -6.504 4.764 1.00 94.12 85 LEU A CA 1
ATOM 697 C C . LEU A 1 85 ? -12.107 -5.714 3.863 1.00 94.12 85 LEU A C 1
ATOM 699 O O . LEU A 1 85 ? -12.035 -4.485 3.808 1.00 94.12 85 LEU A O 1
ATOM 703 N N . ARG A 1 86 ? -13.037 -6.394 3.189 1.00 93.50 86 ARG A N 1
ATOM 704 C CA . ARG A 1 86 ? -14.026 -5.775 2.296 1.00 93.50 86 ARG A CA 1
ATOM 705 C C . ARG A 1 86 ? -14.795 -4.591 2.912 1.00 93.50 86 ARG A C 1
ATOM 707 O O . ARG A 1 86 ? -14.884 -3.564 2.239 1.00 93.50 86 ARG A O 1
ATOM 714 N N . PRO A 1 87 ? -15.321 -4.638 4.157 1.00 94.25 87 PRO A N 1
ATOM 715 C CA . PRO A 1 87 ? -16.005 -3.481 4.749 1.00 94.25 87 PRO A CA 1
ATOM 716 C C . PRO A 1 87 ? -15.054 -2.317 5.082 1.00 94.25 87 PRO A C 1
ATOM 718 O O . PRO A 1 87 ? -15.502 -1.170 5.227 1.00 94.25 87 PRO A O 1
ATOM 721 N N . LEU A 1 88 ? -13.753 -2.597 5.197 1.00 95.75 88 LEU A N 1
ATOM 722 C CA . LEU A 1 88 ? -12.711 -1.623 5.516 1.00 95.75 88 LEU A CA 1
ATOM 723 C C . LEU A 1 88 ? -12.256 -0.849 4.276 1.00 95.75 88 LEU A C 1
ATOM 725 O O . LEU A 1 88 ? -11.808 0.286 4.428 1.00 95.75 88 LEU A O 1
ATOM 729 N N . LEU A 1 89 ? -12.422 -1.407 3.071 1.00 94.94 89 LEU A N 1
ATOM 730 C CA . LEU A 1 89 ? -12.102 -0.724 1.818 1.00 94.94 89 LEU A CA 1
ATOM 731 C C . LEU A 1 89 ? -12.916 0.577 1.678 1.00 94.94 89 LEU A C 1
ATOM 733 O O . LEU A 1 89 ? -14.143 0.611 1.849 1.00 94.94 89 LEU A O 1
ATOM 737 N N . LYS A 1 90 ? -12.212 1.664 1.363 1.00 94.06 90 LYS A N 1
ATOM 738 C CA . LYS A 1 90 ? -12.725 2.996 1.044 1.00 94.06 90 LYS A CA 1
ATOM 739 C C . LYS A 1 90 ? -12.054 3.496 -0.232 1.00 94.06 90 LYS A C 1
ATOM 741 O O . LYS A 1 90 ? -10.833 3.597 -0.331 1.00 94.06 90 LYS A O 1
ATOM 746 N N . GLY A 1 91 ? -12.874 3.825 -1.225 1.00 89.81 91 GLY A N 1
ATOM 747 C CA . GLY A 1 91 ? -12.379 4.162 -2.556 1.00 89.81 91 GLY A CA 1
ATOM 748 C C . GLY A 1 91 ? -11.848 2.926 -3.283 1.00 89.81 91 GLY A C 1
ATOM 749 O O . GLY A 1 91 ? -12.486 1.878 -3.252 1.00 89.81 91 GLY A O 1
ATOM 750 N N . LYS A 1 92 ? -10.705 3.068 -3.965 1.00 86.75 92 LYS A N 1
ATOM 751 C CA . LYS A 1 92 ? -10.160 2.034 -4.864 1.00 86.75 92 LYS A CA 1
ATOM 752 C C . LYS A 1 92 ? -9.051 1.172 -4.250 1.00 86.75 92 LYS A C 1
ATOM 754 O O . LYS A 1 92 ? -8.785 0.099 -4.766 1.00 86.75 92 LYS A O 1
ATOM 759 N N . SER A 1 93 ? -8.389 1.650 -3.196 1.00 90.44 93 SER A N 1
ATOM 760 C CA . SER A 1 93 ? -7.154 1.025 -2.689 1.00 90.44 93 SER A CA 1
ATOM 761 C C . SER A 1 93 ? -6.809 1.327 -1.230 1.00 90.44 93 SER A C 1
ATOM 763 O O . SER A 1 93 ? -5.773 0.878 -0.743 1.00 90.44 93 SER A O 1
ATOM 765 N N . CYS A 1 94 ? -7.641 2.102 -0.526 1.00 95.25 94 CYS A N 1
ATOM 766 C CA . CYS A 1 94 ? -7.391 2.492 0.858 1.00 95.25 94 CYS A CA 1
ATOM 767 C C . CYS A 1 94 ? -8.290 1.692 1.801 1.00 95.25 94 CYS A C 1
ATOM 769 O O . CYS A 1 94 ? -9.492 1.591 1.569 1.00 95.25 94 CYS A O 1
ATOM 771 N N . PHE A 1 95 ? -7.739 1.156 2.883 1.00 96.94 95 PHE A N 1
ATOM 772 C CA . PHE A 1 95 ? -8.478 0.437 3.915 1.00 96.94 95 PHE A CA 1
ATOM 773 C C . PHE A 1 95 ? -8.446 1.241 5.212 1.00 96.94 95 PHE A C 1
ATOM 775 O O . PHE A 1 95 ? -7.379 1.579 5.721 1.00 96.94 95 PHE A O 1
ATOM 782 N N . HIS A 1 96 ? -9.621 1.561 5.753 1.00 97.00 96 HIS A N 1
ATOM 783 C CA . HIS A 1 96 ? -9.753 2.294 7.011 1.00 97.00 96 HIS A CA 1
ATOM 784 C C . HIS A 1 96 ? -9.926 1.310 8.165 1.00 97.00 96 HIS A C 1
ATOM 786 O O . HIS A 1 96 ? -11.015 0.774 8.388 1.00 97.00 96 HIS A O 1
ATOM 792 N N . ILE A 1 97 ? -8.860 1.102 8.927 1.00 95.69 97 ILE A N 1
ATOM 793 C CA . ILE A 1 97 ? -8.798 0.101 9.987 1.00 95.69 97 ILE A CA 1
ATOM 794 C C . ILE A 1 97 ? -9.012 0.801 11.325 1.00 95.69 97 ILE A C 1
ATOM 796 O O . ILE A 1 97 ? -8.205 1.618 11.766 1.00 95.69 97 ILE A O 1
ATOM 800 N N . LYS A 1 98 ? -10.146 0.502 11.960 1.00 93.06 98 LYS A N 1
ATOM 801 C CA . LYS A 1 98 ? -10.519 1.038 13.283 1.00 93.06 98 LYS A CA 1
ATOM 802 C C . LYS A 1 98 ? -10.314 0.031 14.411 1.00 93.06 98 LYS A C 1
ATOM 804 O O . LYS A 1 98 ? -10.280 0.416 15.572 1.00 93.06 98 LYS A O 1
ATOM 809 N N . LYS A 1 99 ? -10.243 -1.252 14.058 1.00 89.69 99 LYS A N 1
ATOM 810 C CA . LYS A 1 99 ? -10.018 -2.389 14.949 1.00 89.69 99 LYS A CA 1
ATOM 811 C C . LYS A 1 99 ? -9.190 -3.410 14.181 1.00 89.69 99 LYS A C 1
ATOM 813 O O . LYS A 1 99 ? -9.537 -3.732 13.047 1.00 89.69 99 LYS A O 1
ATOM 818 N N . ALA A 1 100 ? -8.106 -3.874 14.785 1.00 83.81 100 ALA A N 1
ATOM 819 C CA . ALA A 1 100 ? -7.186 -4.831 14.184 1.00 83.81 100 ALA A CA 1
ATOM 820 C C . ALA A 1 100 ? -7.231 -6.138 14.977 1.00 83.81 100 ALA A C 1
ATOM 822 O O . ALA A 1 100 ? -6.366 -6.423 15.799 1.00 83.81 100 ALA A O 1
ATOM 823 N N . GLU A 1 101 ? -8.302 -6.899 14.771 1.00 89.12 101 GLU A N 1
ATOM 824 C CA . GLU A 1 101 ? -8.400 -8.256 15.305 1.00 89.12 101 GLU A CA 1
ATOM 825 C C . GLU A 1 101 ? -7.391 -9.168 14.594 1.00 89.12 101 GLU A C 1
ATOM 827 O O . GLU A 1 101 ? -6.977 -8.882 13.467 1.00 89.12 101 GLU A O 1
ATOM 832 N N . ASN A 1 102 ? -7.020 -10.288 15.221 1.00 89.50 102 ASN A N 1
ATOM 833 C CA . ASN A 1 102 ? -6.027 -11.216 14.666 1.00 89.50 102 ASN A CA 1
ATOM 834 C C . ASN A 1 102 ? -6.363 -11.645 13.228 1.00 89.50 102 ASN A C 1
ATOM 836 O O . ASN A 1 102 ? -5.466 -11.727 12.394 1.00 89.50 102 ASN A O 1
ATOM 840 N N . GLN A 1 103 ? -7.651 -11.847 12.926 1.00 92.81 103 GLN A N 1
ATOM 841 C CA . GLN A 1 103 ? -8.113 -12.176 11.577 1.00 92.81 103 GLN A CA 1
ATOM 842 C C . GLN A 1 103 ? -7.821 -11.048 10.575 1.00 92.81 103 GLN A C 1
ATOM 844 O O . GLN A 1 103 ? -7.279 -11.303 9.509 1.00 92.81 103 GLN A O 1
ATOM 849 N N . VAL A 1 104 ? -8.113 -9.791 10.933 1.00 94.25 104 VAL A N 1
ATOM 850 C CA . VAL A 1 104 ? -7.869 -8.624 10.066 1.00 94.25 104 VAL A CA 1
ATOM 851 C C . VAL A 1 104 ? -6.378 -8.466 9.773 1.00 94.25 104 VAL A C 1
ATOM 853 O O . VAL A 1 104 ? -6.003 -8.238 8.628 1.00 94.25 104 VAL A O 1
ATOM 856 N N . LEU A 1 105 ? -5.516 -8.609 10.783 1.00 94.75 105 LEU A N 1
ATOM 857 C CA . LEU A 1 105 ? -4.065 -8.518 10.590 1.00 94.75 105 LEU A CA 1
ATOM 858 C C . LEU A 1 105 ? -3.521 -9.680 9.750 1.00 94.75 105 LEU A C 1
ATOM 860 O O . LEU A 1 105 ? -2.673 -9.453 8.888 1.00 94.75 105 LEU A O 1
ATOM 864 N N . GLY A 1 106 ? -4.031 -10.896 9.962 1.00 96.25 106 GLY A N 1
ATOM 865 C CA . GLY A 1 106 ? -3.696 -12.061 9.143 1.00 96.25 106 GLY A CA 1
ATOM 866 C C . GLY A 1 106 ? -4.074 -11.864 7.675 1.00 96.25 106 GLY A C 1
ATOM 867 O O . GLY A 1 106 ? -3.249 -12.091 6.792 1.00 96.25 106 GLY A O 1
ATOM 868 N N . ASP A 1 107 ? -5.277 -11.353 7.416 1.00 96.56 107 ASP A N 1
ATOM 869 C CA . ASP A 1 107 ? -5.753 -11.096 6.057 1.00 96.56 107 ASP A CA 1
ATOM 870 C C . ASP A 1 107 ? -4.998 -9.938 5.389 1.00 96.56 107 ASP A C 1
ATOM 872 O O . ASP A 1 107 ? -4.701 -10.009 4.198 1.00 96.56 107 ASP A O 1
ATOM 876 N N . ILE A 1 108 ? -4.625 -8.890 6.139 1.00 96.88 108 ILE A N 1
ATOM 877 C CA . ILE A 1 108 ? -3.754 -7.815 5.631 1.00 96.88 108 ILE A CA 1
ATOM 878 C C . ILE A 1 108 ? -2.398 -8.384 5.230 1.00 96.88 108 ILE A C 1
ATOM 880 O O . ILE A 1 108 ? -1.921 -8.087 4.137 1.00 96.88 108 ILE A O 1
ATOM 884 N N . LYS A 1 109 ? -1.786 -9.209 6.088 1.00 97.44 109 LYS A N 1
ATOM 885 C CA . LYS A 1 109 ? -0.501 -9.842 5.785 1.00 97.44 109 LYS A CA 1
ATOM 886 C C . LYS A 1 109 ? -0.596 -10.673 4.506 1.00 97.44 109 LYS A C 1
ATOM 888 O O . LYS A 1 109 ? 0.214 -10.484 3.608 1.00 97.44 109 LYS A O 1
ATOM 893 N N . ALA A 1 110 ? -1.605 -11.536 4.394 1.00 97.00 110 ALA A N 1
ATOM 894 C CA . ALA A 1 110 ? -1.805 -12.361 3.204 1.00 97.00 110 ALA A CA 1
ATOM 895 C C . ALA A 1 110 ? -2.021 -11.513 1.937 1.00 97.00 110 ALA A C 1
ATOM 897 O O . ALA A 1 110 ? -1.455 -11.809 0.887 1.00 97.00 110 ALA A O 1
ATOM 898 N N . MET A 1 111 ? -2.799 -10.430 2.030 1.00 97.06 111 MET A N 1
ATOM 899 C CA . MET A 1 111 ? -3.015 -9.498 0.921 1.00 97.06 111 MET A CA 1
ATOM 900 C C . MET A 1 111 ? -1.712 -8.814 0.479 1.00 97.06 111 MET A C 1
ATOM 902 O O . MET A 1 111 ? -1.451 -8.721 -0.721 1.00 97.06 111 MET A O 1
ATOM 906 N N . LEU A 1 112 ? -0.889 -8.359 1.428 1.00 97.56 112 LEU A N 1
ATOM 907 C CA . LEU A 1 112 ? 0.406 -7.740 1.144 1.00 97.56 112 LEU A CA 1
ATOM 908 C C . LEU A 1 112 ? 1.392 -8.749 0.538 1.00 97.56 112 LEU A C 1
ATOM 910 O O . LEU A 1 112 ? 2.004 -8.439 -0.483 1.00 97.56 112 LEU A O 1
ATOM 914 N N . ASP A 1 113 ? 1.477 -9.965 1.086 1.00 97.56 113 ASP A N 1
ATOM 915 C CA . ASP A 1 113 ? 2.331 -11.042 0.567 1.00 97.56 113 ASP A CA 1
ATOM 916 C C . ASP A 1 113 ? 1.960 -11.388 -0.882 1.00 97.56 113 ASP A C 1
ATOM 918 O O . ASP A 1 113 ? 2.826 -11.440 -1.759 1.00 97.56 113 ASP A O 1
ATOM 922 N N . ASN A 1 114 ? 0.662 -11.544 -1.160 1.00 97.31 114 ASN A N 1
ATOM 923 C CA . ASN A 1 114 ? 0.157 -11.809 -2.506 1.00 97.31 114 ASN A CA 1
ATOM 924 C C . ASN A 1 114 ? 0.461 -10.651 -3.464 1.00 97.31 114 ASN A C 1
ATOM 926 O O . ASN A 1 114 ? 0.886 -10.882 -4.595 1.00 97.31 114 ASN A O 1
ATOM 930 N N . GLY A 1 115 ? 0.272 -9.406 -3.018 1.00 97.44 115 GLY A N 1
ATOM 931 C CA . GLY A 1 115 ? 0.596 -8.210 -3.796 1.00 97.44 115 GLY A CA 1
ATOM 932 C C . GLY A 1 115 ? 2.073 -8.129 -4.166 1.00 97.44 115 GLY A C 1
ATOM 933 O O . GLY A 1 115 ? 2.416 -7.857 -5.318 1.00 97.44 115 GLY A O 1
ATOM 934 N N . PHE A 1 116 ? 2.942 -8.393 -3.193 1.00 98.00 116 PHE A N 1
ATOM 935 C CA . PHE A 1 116 ? 4.386 -8.350 -3.367 1.00 98.00 116 P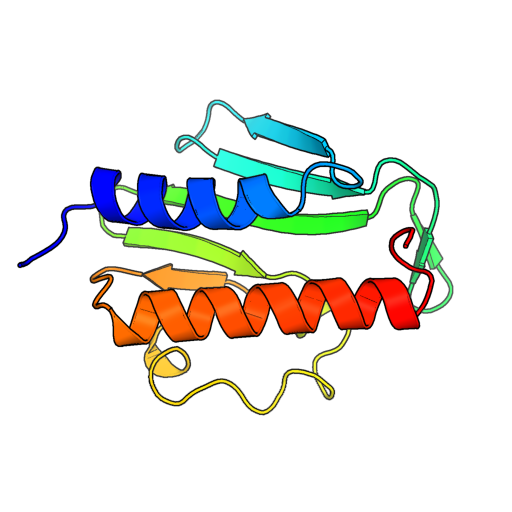HE A CA 1
ATOM 936 C C . PHE A 1 116 ? 4.862 -9.449 -4.324 1.00 98.00 116 PHE A C 1
ATOM 938 O O . PHE A 1 116 ? 5.512 -9.155 -5.329 1.00 98.00 116 PHE A O 1
ATOM 945 N N . ALA A 1 117 ? 4.450 -10.697 -4.085 1.00 97.69 117 ALA A N 1
ATOM 94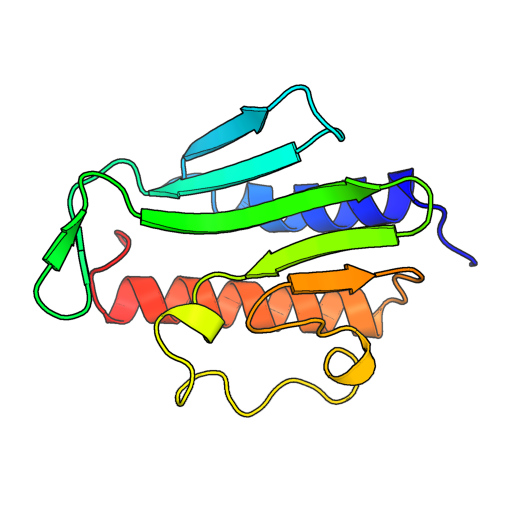6 C CA . ALA A 1 117 ? 4.780 -11.831 -4.946 1.00 97.69 117 ALA A CA 1
ATOM 947 C C . ALA A 1 117 ? 4.260 -11.639 -6.380 1.00 97.69 117 ALA A C 1
ATOM 949 O O . ALA A 1 117 ? 4.948 -11.965 -7.350 1.00 97.69 117 ALA A O 1
ATOM 950 N N . PHE A 1 118 ? 3.066 -11.063 -6.537 1.00 97.69 118 PHE A N 1
ATOM 951 C CA . PHE A 1 118 ? 2.504 -10.746 -7.846 1.00 97.69 118 PHE A CA 1
ATOM 952 C C . PHE A 1 118 ? 3.353 -9.711 -8.600 1.00 97.69 118 PHE A C 1
ATOM 954 O O . PHE A 1 118 ? 3.668 -9.912 -9.774 1.00 97.69 118 PHE A O 1
ATOM 961 N N . TYR A 1 119 ? 3.785 -8.634 -7.939 1.00 97.50 119 TYR A N 1
ATOM 962 C CA . TYR A 1 119 ? 4.688 -7.656 -8.553 1.00 97.50 119 TYR A CA 1
ATOM 963 C C . TYR A 1 119 ? 6.047 -8.261 -8.914 1.00 97.50 119 TYR A C 1
ATOM 965 O O . TYR A 1 119 ? 6.554 -7.975 -10.000 1.00 97.50 119 TYR A O 1
ATOM 973 N N . GLN A 1 120 ? 6.600 -9.148 -8.084 1.00 97.19 120 GLN A N 1
ATOM 974 C CA . GLN A 1 120 ? 7.813 -9.894 -8.432 1.00 97.19 120 GLN A CA 1
ATOM 975 C C . GLN A 1 120 ? 7.611 -10.776 -9.670 1.00 97.19 120 GLN A C 1
ATOM 977 O O . GLN A 1 120 ? 8.450 -10.797 -10.570 1.00 97.19 120 GLN A O 1
ATOM 982 N N . ALA A 1 121 ? 6.477 -11.474 -9.767 1.00 96.94 121 ALA A N 1
ATOM 983 C CA . ALA A 1 121 ? 6.146 -12.309 -10.922 1.00 96.94 121 ALA A CA 1
ATOM 984 C C . ALA A 1 121 ? 5.956 -11.496 -12.216 1.00 96.94 121 ALA A C 1
ATOM 986 O O . ALA A 1 121 ? 6.243 -11.994 -13.303 1.00 96.94 121 ALA A O 1
ATOM 987 N N . LYS A 1 122 ? 5.503 -10.242 -12.105 1.00 95.25 122 LYS A N 1
ATOM 988 C CA . LYS A 1 122 ? 5.365 -9.298 -13.225 1.00 95.25 122 LYS A CA 1
ATOM 989 C C . LYS A 1 122 ? 6.660 -8.558 -13.577 1.00 95.25 122 LYS A C 1
ATOM 991 O O . LYS A 1 122 ? 6.658 -7.800 -14.540 1.00 95.25 122 LYS A O 1
ATOM 996 N N . GLY A 1 123 ? 7.743 -8.749 -12.818 1.00 94.94 123 GLY A N 1
ATOM 997 C CA . GLY A 1 123 ? 8.991 -7.999 -12.994 1.00 94.94 123 GLY A CA 1
ATOM 998 C C . GLY A 1 123 ? 8.888 -6.522 -12.593 1.00 94.94 123 GLY A C 1
ATOM 999 O O . GLY A 1 123 ? 9.722 -5.721 -12.996 1.00 94.94 123 GLY A O 1
ATOM 1000 N N . LEU A 1 124 ? 7.865 -6.159 -11.813 1.00 95.62 124 LEU A N 1
ATOM 1001 C CA . LEU A 1 124 ? 7.649 -4.805 -11.295 1.00 95.62 124 LEU A CA 1
ATOM 1002 C C . LEU A 1 124 ? 8.445 -4.538 -10.010 1.00 95.62 124 LEU A C 1
ATOM 1004 O O . LEU A 1 124 ? 8.688 -3.390 -9.659 1.00 95.62 124 LEU A O 1
ATOM 1008 N N . ILE A 1 125 ? 8.826 -5.599 -9.300 1.00 96.00 125 ILE A N 1
ATOM 1009 C CA . ILE A 1 125 ? 9.743 -5.574 -8.159 1.00 96.00 125 ILE A CA 1
ATOM 1010 C C . ILE A 1 125 ? 10.778 -6.684 -8.383 1.00 96.00 125 ILE A C 1
ATOM 1012 O O . ILE A 1 125 ? 10.452 -7.741 -8.927 1.00 96.00 125 ILE A O 1
ATOM 1016 N N . ALA A 1 126 ? 12.025 -6.458 -7.970 1.00 90.94 126 ALA A N 1
ATOM 1017 C CA . ALA A 1 126 ? 13.062 -7.487 -8.015 1.00 90.94 126 ALA A CA 1
ATOM 1018 C C . ALA A 1 126 ? 12.743 -8.687 -7.098 1.00 90.94 126 ALA A C 1
ATOM 1020 O O . ALA A 1 126 ? 12.086 -8.544 -6.065 1.00 90.94 126 ALA A O 1
ATOM 1021 N N . LYS A 1 127 ? 13.220 -9.872 -7.490 1.00 76.25 127 LYS A N 1
ATOM 1022 C CA . LYS A 1 127 ? 13.153 -11.078 -6.654 1.00 76.25 127 LYS A CA 1
ATOM 1023 C C . LYS A 1 127 ? 14.104 -11.010 -5.469 1.00 76.25 127 LYS A C 1
ATOM 1025 O O . LYS A 1 127 ? 15.222 -10.485 -5.663 1.00 76.25 127 LYS A O 1
#

Solvent-accessible surface area (backbone atoms only — not comparable to full-atom values): 7135 Å² total; per-residue (Å²): 131,91,54,51,62,69,57,47,40,52,54,52,50,56,58,57,54,70,48,51,73,78,35,45,80,44,77,44,89,66,48,68,22,41,34,35,26,32,81,49,72,34,77,57,96,94,40,80,33,71,46,40,74,49,32,32,39,31,50,47,101,80,29,25,39,39,39,40,35,50,36,60,80,39,44,80,84,48,60,85,58,56,80,79,51,51,83,29,51,48,89,71,38,33,28,54,42,67,65,67,50,74,66,46,51,51,51,50,49,53,51,50,53,52,42,52,53,49,33,32,75,70,67,65,37,83,129

Radius of gyration: 14.12 Å; Cα contacts (8 Å, |Δi|>4): 195; chains: 1; bounding box: 31×27×44 Å

Mean predicted aligned error: 3.65 Å

Foldseek 3Di:
DQDALVRVQVLVVVLVCVPPVVWDWDADPPQRKIWTKRQDWDAAPNDIDNIDTAWIWGGDPQFIKTFGCLCVRPVVQCVDQPPLQVVQDDPRGIGTHRGCDVVNSVSSSVSSVCSSVVCCVVVVHPD

pLDDT: mean 93.17, std 7.61, range [46.47, 98.0]

Nearest PDB structures (foldseek):
  7lle-assembly1_B  TM=4.225E-01  e=5.015E+00  Micromonospora echinospora
  4mqr-assembly1_B  TM=4.447E-01  e=8.633E+00  Mycobacterium tuberculosis

Organism: NCBI:txid1419482

Sequence (127 aa):
MNTIIPEIYSSIHSLLDHYVPPLVPRADGKNNRYDMYYPFEVELAGRKYPELYFGGVAAYEKYVGLYFFPIYSHPNEFADIPPSLRPLLKGKSCFHIKKAENQVLGDIKAMLDNGFAFYQAKGLIAK